Protein AF-A0A967GYR9-F1 (afdb_monomer)

Sequence (75 aa):
FGQPTLINNVETLANIPLIINEGAEAYKALGTEQSTGTRLFCLSGSVPRPGVYEVAMGTTLRSLFDVAGGIEADQ

Nearest PDB structur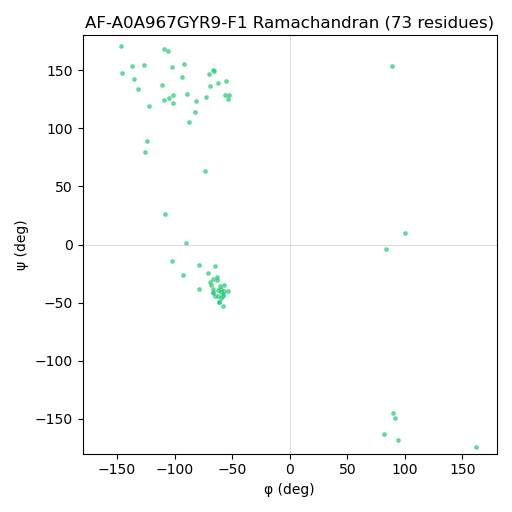es (foldseek):
  7o71-assembly1_B  TM=9.612E-01  e=1.460E-04  Yarrowia lipolytica
  8j9h-assembly1_V1  TM=9.724E-01  e=2.029E-04  Euglena gracilis
  8qby-assembly1_F  TM=9.736E-01  e=2.315E-04  Paracoccus denitrificans PD1222
  7zdh-assembly1_1  TM=9.607E-01  e=3.436E-04  Ovis aries
  5gup-assembly1_B  TM=9.445E-01  e=9.850E-04  Sus scrofa

Secondary structure (DSSP, 8-state):
--S------HHHHHHHHHHHHH-HHHHHTSB-SSSBSEEEEEE-SS-SS-EEEEEETT--HHHHHHHHT--PPP-

Mean predicted aligned error: 3.76 Å

Foldseek 3Di:
DPDDDDDDDPVVVVCVVVCVVVHPVVQQVFADVVQTHWDWDQDDDQFQATDIDIHTHPPDPQNVRVVRVHGHDDD

Solve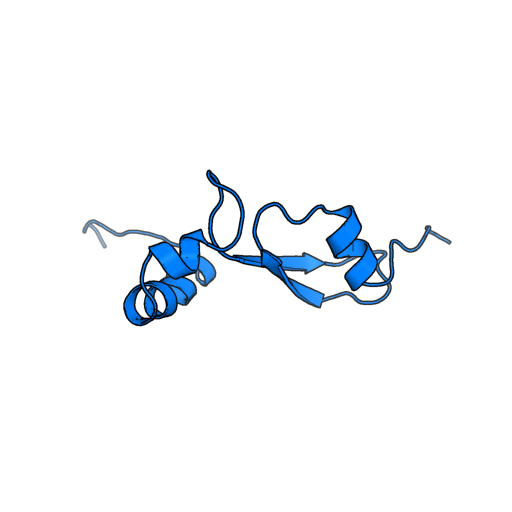nt-accessible surface area (backbone atoms only — not comparable to full-atom values): 4654 Å² total; per-residue (Å²): 139,90,64,96,80,84,88,77,58,68,68,64,59,63,48,47,64,54,33,70,75,64,31,63,67,60,40,48,72,29,39,34,97,90,45,55,19,68,45,79,44,77,46,70,76,62,36,80,51,59,44,77,44,78,41,46,33,83,64,50,70,66,61,55,31,54,76,27,69,33,73,54,75,89,129

Radius of gyration: 16.24 Å; Cα contacts (8 Å, |Δi|>4): 85; chains: 1; bounding box: 34×36×46 Å

Structure (mmCIF, N/CA/C/O backbone):
data_AF-A0A967GYR9-F1
#
_entry.id   AF-A0A967GYR9-F1
#
loop_
_atom_site.group_PDB
_atom_site.id
_atom_site.type_symbol
_atom_site.label_atom_id
_atom_site.label_alt_id
_atom_site.label_comp_id
_atom_site.label_asym_id
_atom_site.label_entity_id
_atom_site.label_seq_id
_atom_site.pdbx_PDB_ins_code
_atom_site.Cartn_x
_atom_site.Cartn_y
_atom_site.Cartn_z
_atom_site.occupancy
_atom_site.B_iso_or_equiv
_atom_site.auth_seq_id
_atom_site.auth_comp_id
_atom_site.auth_asym_id
_atom_site.auth_atom_id
_atom_site.pdbx_PDB_model_num
ATOM 1 N N . PHE A 1 1 ? -10.136 26.159 19.187 1.00 77.81 1 PHE A N 1
ATOM 2 C CA . PHE A 1 1 ? -8.889 25.568 18.655 1.00 77.81 1 PHE A CA 1
ATOM 3 C C . PHE A 1 1 ? -7.894 25.084 19.730 1.00 77.81 1 PHE A C 1
ATOM 5 O O . PHE A 1 1 ? -6.790 24.724 19.367 1.00 77.81 1 PHE A O 1
ATOM 12 N N . GLY A 1 2 ? -8.250 25.009 21.026 1.00 93.88 2 GLY A N 1
ATOM 13 C CA . GLY A 1 2 ? -7.360 24.524 22.105 1.00 93.88 2 GLY A CA 1
ATOM 14 C C . GLY A 1 2 ? -7.737 23.147 22.666 1.00 93.88 2 GLY A C 1
ATOM 15 O O . GLY A 1 2 ? -7.515 22.888 23.841 1.00 93.88 2 GLY A O 1
ATOM 16 N N . GLN A 1 3 ? -8.393 22.314 21.855 1.00 95.94 3 GLN A N 1
ATOM 17 C CA . GLN A 1 3 ? -8.791 20.955 22.228 1.00 95.94 3 GLN A CA 1
ATOM 18 C C . GLN A 1 3 ? -7.822 19.947 21.597 1.00 95.94 3 GLN A C 1
ATOM 20 O O . GLN A 1 3 ? -7.273 20.241 20.527 1.00 95.94 3 GLN A O 1
ATOM 25 N N . PRO A 1 4 ? -7.632 18.762 22.201 1.00 96.81 4 PRO A N 1
ATOM 26 C CA . PRO A 1 4 ? -6.837 17.700 21.596 1.00 96.81 4 PRO A CA 1
ATOM 27 C C . PRO A 1 4 ? -7.316 17.397 20.172 1.00 96.81 4 PRO A C 1
ATOM 29 O O . PRO A 1 4 ? -8.507 17.209 19.937 1.00 96.81 4 PRO A O 1
ATOM 32 N N . THR A 1 5 ? -6.387 17.380 19.217 1.00 96.50 5 THR A N 1
ATOM 33 C CA . THR A 1 5 ? -6.658 17.092 17.802 1.00 96.50 5 THR A CA 1
ATOM 34 C C . THR A 1 5 ? -5.598 16.130 17.281 1.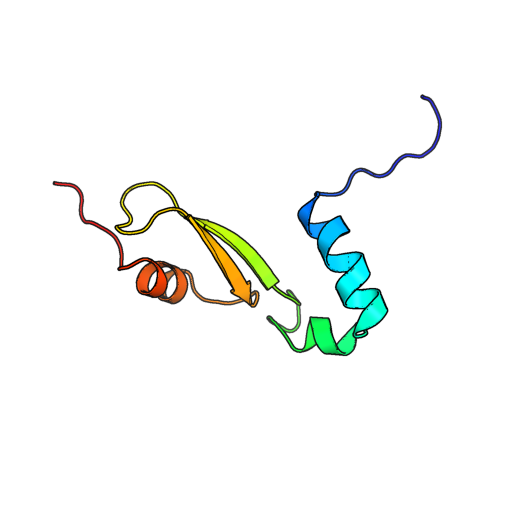00 96.50 5 THR A C 1
ATOM 36 O O . THR A 1 5 ? -4.430 16.245 17.646 1.00 96.50 5 THR A O 1
ATOM 39 N N . LEU A 1 6 ? -6.003 15.191 16.426 1.00 96.56 6 LEU A N 1
ATOM 40 C CA . LEU A 1 6 ? -5.102 14.271 15.735 1.00 96.56 6 LEU A CA 1
ATOM 41 C C . LEU A 1 6 ? -5.071 14.609 14.247 1.00 96.56 6 LEU A C 1
ATOM 43 O O . LEU A 1 6 ? -6.112 14.856 13.641 1.00 96.56 6 LEU A O 1
ATOM 47 N N . ILE A 1 7 ? -3.875 14.587 13.667 1.00 96.88 7 ILE A N 1
ATOM 48 C CA . ILE A 1 7 ? -3.668 14.753 12.230 1.00 96.88 7 ILE A CA 1
ATOM 49 C C . ILE A 1 7 ? -3.242 13.397 11.686 1.00 96.88 7 ILE A C 1
ATOM 51 O O . ILE A 1 7 ? -2.268 12.817 12.156 1.00 96.88 7 ILE A O 1
ATOM 55 N N . ASN A 1 8 ? -3.976 12.905 10.695 1.00 98.06 8 ASN A N 1
ATOM 56 C CA . ASN A 1 8 ? -3.664 11.668 9.994 1.00 98.06 8 ASN A CA 1
ATOM 57 C C . ASN A 1 8 ? -3.611 11.940 8.493 1.00 98.06 8 ASN A C 1
ATOM 59 O O . ASN A 1 8 ? -4.248 12.872 7.998 1.00 98.06 8 ASN A O 1
ATOM 63 N N . ASN A 1 9 ? -2.854 11.119 7.768 1.00 97.56 9 ASN A N 1
ATOM 64 C CA . ASN A 1 9 ? -2.882 11.143 6.313 1.00 97.56 9 ASN A CA 1
ATOM 65 C C . ASN A 1 9 ? -4.257 10.668 5.803 1.00 97.56 9 ASN A C 1
ATOM 67 O O . ASN A 1 9 ? -4.914 9.840 6.436 1.00 97.56 9 ASN A O 1
ATOM 71 N N . VAL A 1 10 ? -4.674 11.180 4.644 1.00 98.19 10 VAL A N 1
ATOM 72 C CA . VAL A 1 10 ? -5.930 10.791 3.987 1.00 98.19 10 VAL A CA 1
ATOM 73 C C . VAL A 1 10 ? -5.976 9.288 3.700 1.00 98.19 10 VAL A C 1
ATOM 75 O O . VAL A 1 10 ? -6.978 8.656 4.007 1.00 98.19 10 VAL A O 1
ATOM 78 N N . GLU A 1 11 ? -4.893 8.704 3.184 1.00 97.94 11 GLU A N 1
ATOM 79 C CA . GLU A 1 11 ? -4.768 7.267 2.902 1.00 97.94 11 GLU A CA 1
ATOM 80 C C . GLU A 1 11 ? -4.953 6.427 4.172 1.00 97.94 11 GLU A C 1
ATOM 82 O O . GLU A 1 11 ? -5.678 5.436 4.168 1.00 97.94 11 GLU A O 1
ATOM 87 N N . THR A 1 12 ? -4.386 6.871 5.300 1.00 97.06 12 THR A N 1
ATOM 88 C CA . THR A 1 12 ? -4.580 6.201 6.594 1.00 97.06 12 THR A CA 1
ATOM 89 C C . THR A 1 12 ? -6.054 6.159 6.979 1.00 97.06 12 THR A C 1
ATOM 91 O O . THR A 1 12 ? -6.551 5.112 7.379 1.00 97.06 12 THR A O 1
ATOM 94 N N . LEU A 1 13 ? -6.768 7.280 6.845 1.00 98.12 13 LEU A N 1
ATOM 95 C CA . LEU A 1 13 ? -8.197 7.335 7.151 1.00 98.12 13 LEU A CA 1
ATOM 96 C C . LEU A 1 13 ? -9.032 6.529 6.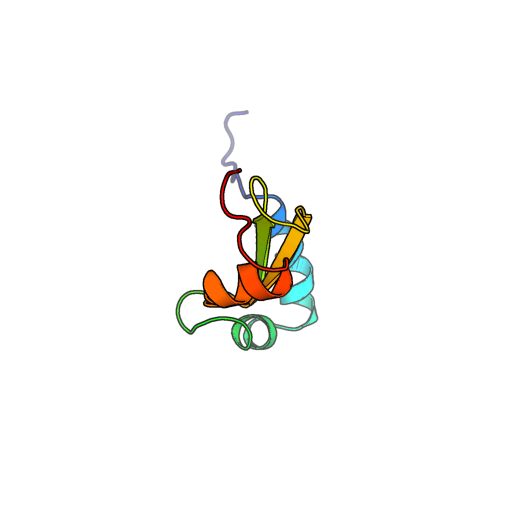146 1.00 98.12 13 LEU A C 1
ATOM 98 O O . LEU A 1 13 ? -10.019 5.914 6.543 1.00 98.12 13 LEU A O 1
ATOM 102 N N . ALA A 1 14 ? -8.632 6.497 4.873 1.00 97.38 14 ALA A N 1
ATOM 103 C CA . ALA A 1 14 ? -9.312 5.748 3.819 1.00 97.38 14 ALA A CA 1
ATOM 104 C C . ALA A 1 14 ? -9.236 4.224 4.019 1.00 97.38 14 ALA A C 1
ATOM 106 O O . ALA A 1 14 ? -10.181 3.523 3.664 1.00 97.38 14 ALA A O 1
ATOM 107 N N . ASN A 1 15 ? -8.175 3.718 4.657 1.00 97.56 15 ASN A N 1
ATOM 108 C CA . ASN A 1 15 ? -8.045 2.291 4.967 1.00 97.56 15 ASN A CA 1
ATOM 109 C C . ASN A 1 15 ? -8.867 1.861 6.198 1.00 97.56 15 ASN A C 1
ATOM 111 O O . ASN A 1 15 ? -9.151 0.675 6.358 1.00 97.56 15 ASN A O 1
ATOM 115 N N . ILE A 1 16 ? -9.305 2.792 7.060 1.00 97.88 16 ILE A N 1
ATOM 116 C CA . ILE A 1 16 ? -10.064 2.459 8.282 1.00 97.88 16 ILE A CA 1
ATOM 117 C C . ILE A 1 16 ? -11.395 1.749 7.974 1.00 97.88 16 ILE A C 1
ATOM 119 O O . ILE A 1 16 ? -11.637 0.705 8.580 1.00 97.88 16 ILE A O 1
ATOM 123 N N . PRO A 1 17 ? -12.260 2.233 7.056 1.00 98.00 17 PRO A N 1
ATOM 124 C CA . PRO A 1 17 ? -13.495 1.529 6.713 1.00 98.00 17 PRO A CA 1
ATOM 125 C C . PRO A 1 17 ? -13.260 0.102 6.212 1.00 98.00 17 PRO A C 1
ATOM 127 O O . PRO A 1 17 ? -13.994 -0.802 6.602 1.00 98.00 17 PRO A O 1
ATOM 130 N N . LEU A 1 18 ? -12.220 -0.112 5.398 1.00 96.69 18 LEU A N 1
ATOM 131 C CA . LEU A 1 18 ? -11.842 -1.439 4.912 1.00 96.69 18 LEU A CA 1
ATOM 132 C C . LEU A 1 18 ? -11.480 -2.363 6.082 1.00 96.69 18 LEU A C 1
ATOM 134 O O . LEU A 1 18 ? -12.037 -3.448 6.208 1.00 96.69 18 LEU A O 1
ATOM 138 N N . ILE A 1 19 ? -10.625 -1.891 6.994 1.00 98.06 19 ILE A N 1
ATOM 139 C CA . ILE A 1 19 ? -10.206 -2.646 8.184 1.00 98.06 19 ILE A CA 1
ATOM 140 C C . ILE A 1 19 ? -11.393 -2.962 9.103 1.00 98.06 19 ILE A C 1
ATOM 142 O O . ILE A 1 19 ? -11.454 -4.053 9.668 1.00 98.06 19 ILE A O 1
ATOM 146 N N . ILE A 1 20 ? -12.338 -2.032 9.268 1.00 98.31 20 ILE A N 1
ATOM 147 C CA . ILE A 1 20 ? -13.543 -2.256 10.082 1.00 98.31 20 ILE A CA 1
ATOM 148 C C . ILE A 1 20 ? -14.438 -3.326 9.446 1.00 98.31 20 ILE A C 1
ATOM 150 O O . ILE A 1 20 ? -14.966 -4.175 10.163 1.00 98.31 20 ILE A O 1
ATOM 154 N N . ASN A 1 21 ? -14.604 -3.291 8.123 1.00 98.44 21 ASN A N 1
ATOM 155 C CA . ASN A 1 21 ? -15.521 -4.181 7.413 1.00 98.44 21 ASN A CA 1
ATOM 156 C C . ASN A 1 21 ? -14.949 -5.590 7.202 1.00 98.44 21 ASN A C 1
ATOM 158 O O . ASN A 1 21 ? -15.690 -6.565 7.297 1.00 98.44 21 ASN A O 1
ATOM 162 N N . GLU A 1 22 ? -13.651 -5.705 6.922 1.00 97.62 22 GLU A N 1
ATOM 163 C CA . GLU A 1 22 ? -12.993 -6.976 6.577 1.00 97.62 22 GLU A CA 1
ATOM 164 C C . GLU A 1 22 ? -12.185 -7.571 7.739 1.00 97.62 22 GLU A C 1
ATOM 166 O O . GLU A 1 22 ? -11.830 -8.749 7.730 1.00 97.62 22 GLU A O 1
ATOM 171 N N . GLY A 1 23 ? -11.935 -6.774 8.778 1.00 97.88 23 GLY A N 1
ATOM 172 C CA . GLY A 1 23 ? -11.167 -7.161 9.951 1.00 97.88 23 GLY A CA 1
ATOM 173 C C . GLY A 1 23 ? -9.667 -6.897 9.808 1.00 97.88 23 GLY A C 1
ATOM 174 O O . GLY A 1 23 ? -9.082 -6.908 8.724 1.00 97.88 23 GLY A O 1
ATOM 175 N N . ALA A 1 24 ? -9.011 -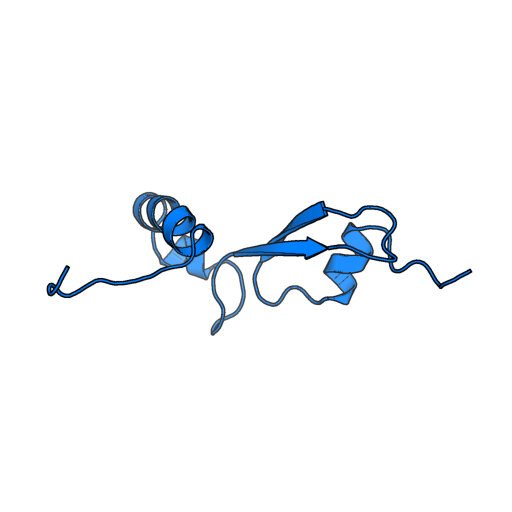6.696 10.953 1.00 97.12 24 ALA A N 1
ATOM 176 C CA . ALA A 1 24 ? -7.582 -6.394 11.004 1.00 97.12 24 ALA A CA 1
ATOM 177 C C . ALA A 1 24 ? -6.712 -7.508 10.403 1.00 97.12 24 ALA A C 1
ATOM 179 O O . ALA A 1 24 ? -5.706 -7.215 9.769 1.00 97.12 24 ALA A O 1
ATOM 180 N N . GLU A 1 25 ? -7.095 -8.775 10.572 1.00 97.75 25 GLU A N 1
ATOM 181 C CA . GLU A 1 25 ? -6.315 -9.906 10.058 1.00 97.75 25 GLU A CA 1
ATOM 182 C C . GLU A 1 25 ? -6.333 -9.982 8.525 1.00 97.75 25 GLU A C 1
ATOM 184 O O . GLU A 1 25 ? -5.315 -10.325 7.930 1.00 97.75 25 GLU A O 1
ATOM 189 N N . ALA A 1 26 ? -7.428 -9.571 7.872 1.00 96.88 26 ALA A N 1
ATOM 190 C CA . ALA A 1 26 ? -7.480 -9.469 6.413 1.00 96.88 26 ALA A CA 1
ATOM 191 C C . ALA A 1 26 ? -6.505 -8.398 5.894 1.00 96.88 26 ALA A C 1
ATOM 193 O O . ALA A 1 26 ? -5.729 -8.652 4.976 1.00 96.88 26 ALA A O 1
ATOM 194 N N . TYR A 1 27 ? -6.468 -7.231 6.544 1.00 97.00 27 TYR A N 1
ATOM 195 C CA . TYR A 1 27 ? -5.526 -6.166 6.191 1.00 97.00 27 TYR A CA 1
ATOM 196 C C . TYR A 1 27 ? -4.064 -6.563 6.472 1.00 97.00 27 TYR A C 1
ATOM 198 O O . TYR A 1 27 ? -3.176 -6.265 5.675 1.00 97.00 27 TYR A O 1
ATOM 206 N N . LYS A 1 28 ? -3.803 -7.287 7.571 1.00 97.12 28 LYS A N 1
ATOM 207 C CA . LYS A 1 28 ? -2.469 -7.809 7.920 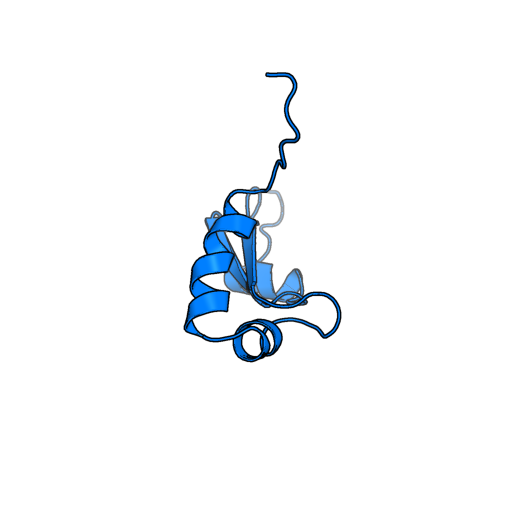1.00 97.12 28 LYS A CA 1
ATOM 208 C C . LYS A 1 28 ? -1.983 -8.950 7.033 1.00 97.12 28 LYS A C 1
ATOM 210 O O . LYS A 1 28 ? -0.776 -9.149 6.940 1.00 97.12 28 LYS A O 1
ATOM 215 N N . ALA A 1 29 ? -2.890 -9.692 6.399 1.00 97.06 29 ALA A N 1
ATOM 216 C CA . ALA A 1 29 ? -2.522 -10.730 5.440 1.00 97.06 29 ALA A CA 1
ATOM 217 C C . ALA A 1 29 ? -1.827 -10.148 4.196 1.00 97.06 29 ALA A C 1
ATOM 219 O O . ALA A 1 29 ? -1.138 -10.871 3.477 1.00 97.06 29 ALA A O 1
ATOM 220 N N . LEU A 1 30 ? -1.989 -8.844 3.953 1.00 97.00 30 LEU A N 1
ATOM 221 C CA . LEU A 1 30 ? -1.248 -8.095 2.950 1.00 97.00 30 LEU A CA 1
ATOM 222 C C . LEU A 1 30 ? -0.014 -7.446 3.580 1.00 97.00 30 LEU A C 1
ATOM 224 O O . LEU A 1 30 ? -0.046 -6.947 4.704 1.00 97.00 30 LEU A O 1
ATOM 228 N N . GLY A 1 31 ? 1.063 -7.385 2.807 1.00 96.31 31 GLY A N 1
ATOM 229 C CA . GLY A 1 31 ? 2.284 -6.700 3.200 1.00 96.31 31 GLY A CA 1
ATOM 230 C C . GLY A 1 31 ? 3.297 -7.602 3.911 1.00 96.31 31 GLY A C 1
ATOM 231 O O . GLY A 1 31 ? 3.390 -8.797 3.635 1.00 96.31 31 GLY A O 1
ATOM 232 N N . THR A 1 32 ? 4.079 -7.024 4.821 1.00 96.88 32 THR A N 1
ATOM 233 C CA . THR A 1 32 ? 5.026 -7.745 5.688 1.00 96.88 32 THR A CA 1
ATOM 234 C C . THR A 1 32 ? 4.541 -7.750 7.134 1.00 96.88 32 THR A C 1
ATOM 236 O O . THR A 1 32 ? 3.658 -6.981 7.502 1.00 96.88 32 THR A O 1
ATOM 239 N N . GLU A 1 33 ? 5.166 -8.565 7.990 1.00 95.19 33 GLU A N 1
ATOM 240 C CA . GLU A 1 33 ? 4.817 -8.656 9.417 1.00 95.19 33 GLU A CA 1
ATOM 241 C C . GLU A 1 33 ? 4.823 -7.288 10.127 1.00 95.19 33 GLU A C 1
ATOM 243 O O . GLU A 1 33 ? 3.944 -6.995 10.934 1.00 95.19 33 GLU A O 1
ATOM 248 N N . GLN A 1 34 ? 5.795 -6.429 9.803 1.00 95.81 34 GLN A N 1
ATOM 249 C CA . GLN A 1 34 ? 5.945 -5.108 10.424 1.00 95.81 34 GLN A CA 1
ATOM 250 C C . GLN A 1 34 ? 5.243 -3.987 9.64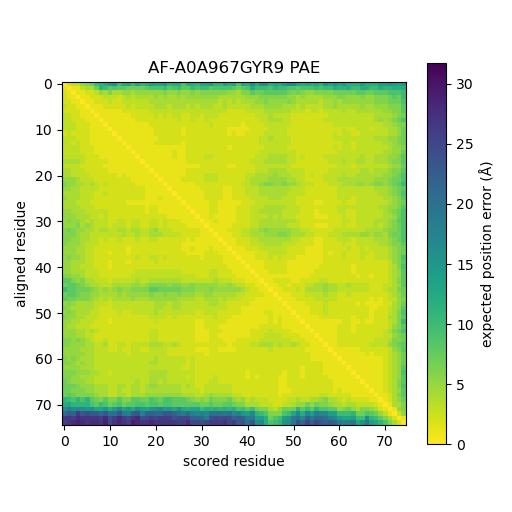8 1.00 95.81 34 GLN A C 1
ATOM 252 O O . GLN A 1 34 ? 4.900 -2.959 10.228 1.00 95.81 34 GLN A O 1
ATOM 257 N N . SER A 1 35 ? 5.062 -4.142 8.335 1.00 96.38 35 SER A N 1
ATOM 258 C CA . SER A 1 35 ? 4.435 -3.148 7.458 1.00 96.38 35 SER A CA 1
ATOM 259 C C . SER A 1 35 ? 3.271 -3.802 6.734 1.00 96.38 35 SER A C 1
ATOM 261 O O . SER A 1 35 ? 3.435 -4.373 5.660 1.00 96.38 35 SER A O 1
ATOM 263 N N . THR A 1 36 ? 2.104 -3.741 7.362 1.00 97.31 36 THR A N 1
ATOM 264 C CA . THR A 1 36 ? 0.901 -4.452 6.931 1.00 97.31 36 THR A CA 1
ATOM 265 C C . THR A 1 36 ? 0.033 -3.606 6.005 1.00 97.31 36 THR A C 1
ATOM 267 O O . THR A 1 36 ? 0.071 -2.372 6.040 1.00 97.31 36 THR A O 1
ATOM 270 N N . GLY A 1 37 ? -0.765 -4.280 5.183 1.00 97.19 37 GLY A N 1
ATOM 271 C CA . GLY A 1 37 ? -1.661 -3.663 4.220 1.00 97.19 37 GLY A CA 1
ATOM 272 C C . GLY A 1 37 ? -0.999 -3.248 2.912 1.00 97.19 37 GLY A C 1
ATOM 273 O O . GLY A 1 37 ? 0.096 -3.688 2.538 1.00 97.19 37 GLY A O 1
ATOM 274 N N . THR A 1 38 ? -1.707 -2.380 2.203 1.00 97.12 38 THR A N 1
ATOM 275 C CA . THR A 1 38 ? -1.288 -1.800 0.931 1.00 97.12 38 THR A CA 1
ATOM 276 C C . THR A 1 38 ? -0.862 -0.350 1.102 1.00 97.12 38 THR A C 1
ATOM 278 O O . THR A 1 38 ? -1.083 0.281 2.140 1.00 97.12 38 THR A O 1
ATOM 281 N N . ARG A 1 39 ? -0.201 0.176 0.072 1.00 96.31 39 ARG A N 1
ATOM 282 C CA . ARG A 1 39 ? 0.098 1.597 -0.051 1.00 96.31 39 ARG A CA 1
ATOM 283 C C . ARG A 1 39 ? 0.068 2.042 -1.497 1.00 96.31 39 ARG A C 1
ATOM 285 O O . ARG A 1 39 ? 0.477 1.307 -2.397 1.00 96.31 39 ARG A O 1
ATOM 292 N N . LEU A 1 40 ? -0.339 3.285 -1.678 1.00 97.56 40 LEU A N 1
ATOM 293 C CA . LEU A 1 40 ? -0.311 4.025 -2.921 1.00 97.56 40 LEU A CA 1
ATOM 294 C C . LEU A 1 40 ? 1.085 4.618 -3.138 1.00 97.56 40 LEU A C 1
ATOM 296 O O . LEU A 1 40 ? 1.542 5.496 -2.402 1.00 97.56 40 LEU A O 1
ATOM 300 N N . PHE A 1 41 ? 1.772 4.147 -4.175 1.00 97.00 41 PHE A N 1
ATOM 301 C CA . PHE A 1 41 ? 3.025 4.722 -4.647 1.00 97.00 41 PHE A CA 1
ATOM 302 C C . PHE A 1 41 ? 2.784 5.587 -5.877 1.00 97.00 41 PHE A C 1
ATOM 304 O O . PHE A 1 41 ? 2.307 5.112 -6.906 1.00 97.00 41 PHE A O 1
ATOM 311 N N . CYS A 1 42 ? 3.167 6.858 -5.782 1.00 97.19 42 CYS A N 1
ATOM 312 C CA . CYS A 1 42 ? 3.170 7.780 -6.910 1.00 97.19 42 CYS A CA 1
ATOM 313 C C . CYS A 1 42 ? 4.504 7.660 -7.655 1.00 97.19 42 CYS A C 1
ATOM 315 O O . CYS A 1 42 ? 5.524 8.155 -7.174 1.00 97.19 42 CYS A O 1
ATOM 317 N N . LEU A 1 43 ? 4.499 7.012 -8.818 1.00 96.25 43 LEU A N 1
ATOM 318 C CA . LEU A 1 43 ? 5.644 6.974 -9.722 1.00 96.25 43 LEU A CA 1
ATOM 319 C C . LEU A 1 43 ? 5.593 8.154 -10.691 1.00 96.25 43 LEU A C 1
ATOM 321 O O . LEU A 1 43 ? 4.585 8.393 -11.360 1.00 96.25 43 LEU A O 1
ATOM 325 N N . SER A 1 44 ? 6.705 8.868 -10.786 1.00 94.00 44 SER A N 1
ATOM 326 C CA . SER A 1 44 ? 6.915 9.999 -11.686 1.00 94.00 44 SER A CA 1
ATOM 327 C C . SER A 1 44 ? 8.377 10.038 -12.147 1.00 94.00 44 SER A C 1
ATOM 329 O O . SER A 1 44 ? 9.208 9.286 -11.638 1.00 94.00 44 SER A O 1
ATOM 331 N N . GLY A 1 45 ? 8.696 10.902 -13.117 1.00 91.81 45 GLY A N 1
ATOM 332 C CA . GLY A 1 45 ? 10.039 11.003 -13.702 1.00 91.81 45 GLY A CA 1
ATOM 333 C C . GLY A 1 45 ? 10.233 10.068 -14.898 1.00 91.81 45 GLY A C 1
ATOM 334 O O . GLY A 1 45 ? 9.286 9.857 -15.654 1.00 91.81 45 GLY A O 1
ATOM 335 N N . SER A 1 46 ? 11.446 9.528 -15.060 1.00 92.00 46 SER A N 1
ATOM 336 C CA . SER A 1 46 ? 11.873 8.666 -16.179 1.00 92.00 46 SER A CA 1
ATOM 337 C C . SER A 1 46 ? 11.287 7.249 -16.083 1.00 92.00 46 SER A C 1
ATOM 339 O O . SER A 1 46 ? 11.990 6.256 -15.886 1.00 92.00 46 SER A O 1
ATOM 341 N N . VAL A 1 47 ? 9.962 7.158 -16.162 1.00 94.19 47 VAL A N 1
ATOM 342 C CA . VAL A 1 47 ? 9.192 5.914 -16.142 1.00 94.19 47 VAL A CA 1
ATOM 343 C C . VAL A 1 47 ? 8.181 5.946 -17.293 1.00 94.19 47 VAL A C 1
ATOM 345 O O . VAL A 1 47 ? 7.476 6.947 -17.437 1.00 94.19 47 VAL A O 1
ATOM 348 N N . PRO A 1 48 ? 8.036 4.872 -18.090 1.00 94.94 48 PRO A N 1
ATOM 349 C CA . PRO A 1 48 ? 7.167 4.906 -19.271 1.00 94.94 48 PRO A CA 1
ATOM 350 C C . PRO A 1 48 ? 5.686 5.133 -18.946 1.00 94.94 48 PRO A C 1
ATOM 352 O O . PRO A 1 48 ? 4.933 5.688 -19.745 1.00 94.94 48 PRO A O 1
ATOM 355 N N . ARG A 1 49 ? 5.237 4.662 -17.775 1.00 95.94 49 ARG A N 1
ATOM 356 C CA . ARG A 1 49 ? 3.851 4.797 -17.308 1.00 95.94 49 ARG A CA 1
ATOM 357 C C . ARG A 1 49 ? 3.820 5.450 -15.922 1.00 95.94 49 ARG A C 1
ATOM 359 O O . ARG A 1 49 ? 3.690 4.740 -14.921 1.00 95.94 49 ARG A O 1
ATOM 366 N N . PRO A 1 50 ? 3.949 6.785 -15.827 1.00 96.50 50 PRO A N 1
ATOM 367 C CA . PRO A 1 50 ? 3.808 7.485 -14.556 1.00 96.50 50 PRO A CA 1
ATOM 368 C C . PRO A 1 50 ? 2.369 7.366 -14.044 1.00 96.50 50 PRO A C 1
ATOM 370 O O . PRO A 1 50 ? 1.420 7.281 -14.825 1.00 96.50 50 PRO A O 1
ATOM 373 N N . GLY A 1 51 ? 2.193 7.358 -12.727 1.00 97.19 51 GLY A N 1
ATOM 374 C CA . GLY A 1 51 ? 0.875 7.181 -12.124 1.00 97.19 51 GLY A CA 1
ATOM 375 C C . GLY A 1 51 ? 0.922 6.756 -10.665 1.00 97.19 51 GLY A C 1
ATOM 376 O O . GLY A 1 51 ? 1.984 6.694 -10.047 1.00 97.19 51 GLY A O 1
ATOM 377 N N . VAL A 1 52 ?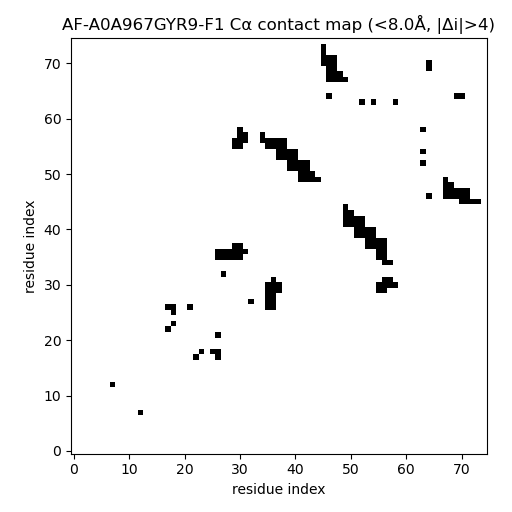 -0.258 6.469 -10.118 1.00 97.75 52 VAL A N 1
ATOM 378 C CA . VAL A 1 52 ? -0.415 5.936 -8.763 1.00 97.75 52 VAL A CA 1
ATOM 379 C C . VAL A 1 52 ? -0.657 4.437 -8.848 1.00 97.75 52 VAL A C 1
ATOM 381 O O . VAL A 1 52 ? -1.548 3.989 -9.566 1.00 97.75 52 VAL A O 1
ATOM 384 N N . TYR A 1 53 ? 0.131 3.681 -8.097 1.00 97.44 53 TYR A N 1
ATOM 385 C CA . TYR A 1 53 ? 0.081 2.229 -8.050 1.00 97.44 53 TYR A CA 1
ATOM 386 C C . TYR A 1 53 ? -0.166 1.786 -6.614 1.00 97.44 53 TYR A C 1
ATOM 388 O O . TYR A 1 53 ? 0.638 2.077 -5.728 1.00 97.44 53 TYR A O 1
ATOM 396 N N . GLU A 1 54 ? -1.269 1.081 -6.382 1.00 97.50 54 GLU A N 1
ATOM 397 C CA . GLU A 1 54 ? -1.501 0.406 -5.111 1.00 97.50 54 GLU A CA 1
ATOM 398 C C . GLU A 1 54 ? -0.753 -0.927 -5.096 1.00 97.50 54 GLU A C 1
ATOM 400 O O . GLU A 1 54 ? -0.941 -1.767 -5.978 1.00 97.50 54 GLU A O 1
ATOM 405 N N . VAL A 1 55 ? 0.108 -1.123 -4.101 1.00 97.25 55 VAL A N 1
ATOM 406 C CA . VAL A 1 55 ? 0.862 -2.368 -3.930 1.00 97.25 55 VAL A CA 1
ATOM 407 C C . VAL A 1 55 ? 0.887 -2.786 -2.468 1.00 97.25 55 VAL A C 1
ATOM 409 O O . VAL A 1 55 ? 0.805 -1.953 -1.564 1.00 97.25 55 VAL A O 1
ATOM 412 N N . ALA A 1 56 ? 1.041 -4.087 -2.221 1.00 97.31 56 ALA A N 1
ATOM 413 C CA . ALA A 1 56 ? 1.287 -4.591 -0.877 1.00 97.31 56 ALA A CA 1
ATOM 414 C C . ALA A 1 56 ? 2.610 -4.029 -0.333 1.00 97.31 56 ALA A C 1
ATOM 416 O O . ALA A 1 56 ? 3.617 -3.958 -1.051 1.00 97.31 56 ALA A O 1
ATOM 417 N N . MET A 1 57 ? 2.628 -3.650 0.943 1.00 97.00 57 MET A N 1
ATOM 418 C CA . MET A 1 57 ? 3.859 -3.242 1.617 1.00 97.00 57 MET A CA 1
ATOM 419 C C . MET A 1 57 ? 4.943 -4.329 1.526 1.00 97.00 57 MET A C 1
ATOM 421 O O . MET A 1 57 ? 4.674 -5.520 1.594 1.00 97.00 57 MET A O 1
ATOM 425 N N . GLY A 1 58 ? 6.198 -3.931 1.326 1.00 95.31 58 GLY A N 1
ATOM 426 C CA . GLY A 1 58 ? 7.288 -4.880 1.059 1.00 95.31 58 GLY A CA 1
ATOM 427 C C . GLY A 1 58 ? 7.424 -5.316 -0.404 1.00 95.31 58 GLY A C 1
ATOM 428 O O . GLY A 1 58 ? 8.400 -5.990 -0.733 1.00 95.31 58 GLY A O 1
ATOM 429 N N . THR A 1 59 ? 6.533 -4.880 -1.303 1.00 96.81 59 THR A N 1
ATOM 430 C CA . THR A 1 59 ? 6.790 -4.957 -2.751 1.00 96.81 59 THR A CA 1
ATOM 431 C C . THR A 1 59 ? 8.098 -4.235 -3.071 1.00 96.81 59 THR A C 1
ATOM 433 O O . THR A 1 59 ? 8.311 -3.093 -2.659 1.00 96.81 59 THR A O 1
ATOM 436 N N . THR A 1 60 ? 9.000 -4.903 -3.794 1.00 96.75 60 THR A N 1
ATOM 437 C CA . THR A 1 60 ? 10.296 -4.304 -4.133 1.00 96.75 60 THR A CA 1
ATOM 438 C C . THR A 1 60 ? 10.122 -3.167 -5.139 1.00 96.75 60 THR A C 1
ATOM 440 O O . THR A 1 60 ? 9.279 -3.242 -6.033 1.00 96.75 60 THR A O 1
ATOM 443 N N . LEU A 1 61 ? 10.973 -2.139 -5.052 1.00 95.06 61 LEU A N 1
ATOM 444 C CA . LEU A 1 61 ? 10.970 -1.042 -6.027 1.00 95.06 61 LEU A CA 1
ATOM 445 C C . LEU A 1 61 ? 11.182 -1.539 -7.462 1.00 95.06 61 LEU A C 1
ATOM 447 O O . LEU A 1 61 ? 10.581 -1.002 -8.383 1.00 95.06 61 LEU A O 1
ATOM 451 N N . ARG A 1 62 ? 11.987 -2.593 -7.652 1.00 95.25 62 ARG A N 1
ATOM 452 C CA . ARG A 1 62 ? 12.179 -3.225 -8.964 1.00 95.25 62 ARG A CA 1
ATOM 453 C C . ARG A 1 62 ? 10.852 -3.712 -9.539 1.00 95.25 62 ARG A C 1
ATOM 455 O O . ARG A 1 62 ? 10.499 -3.302 -10.633 1.00 95.25 62 ARG A O 1
ATOM 462 N N . SER A 1 63 ? 10.097 -4.503 -8.775 1.00 96.12 63 SER A N 1
ATOM 463 C CA . SER A 1 63 ? 8.788 -5.001 -9.212 1.00 96.12 63 SER A CA 1
ATOM 464 C C . SER A 1 63 ? 7.811 -3.861 -9.506 1.00 96.12 63 SER A C 1
ATOM 466 O O . SER A 1 63 ? 7.066 -3.930 -10.478 1.00 96.12 63 SER A O 1
ATOM 468 N N . LEU A 1 64 ? 7.840 -2.795 -8.701 1.00 95.50 64 LEU A N 1
ATOM 469 C CA . LEU A 1 64 ? 7.024 -1.605 -8.932 1.00 95.50 64 LEU A CA 1
ATOM 470 C C . LEU A 1 64 ? 7.384 -0.912 -10.263 1.00 95.50 64 LEU A C 1
ATOM 472 O O . LEU A 1 64 ? 6.487 -0.573 -11.034 1.00 95.50 64 LEU A O 1
ATOM 476 N N . PHE A 1 65 ? 8.675 -0.759 -10.577 1.00 95.44 65 PHE A N 1
ATOM 477 C CA . PHE A 1 65 ? 9.109 -0.225 -11.871 1.00 95.44 65 PHE A CA 1
ATOM 478 C C . PHE A 1 65 ? 8.769 -1.159 -13.031 1.00 95.44 65 PHE A C 1
ATOM 480 O O . PHE A 1 65 ? 8.299 -0.678 -14.057 1.00 95.44 65 PHE A O 1
ATOM 487 N N . ASP A 1 66 ? 8.926 -2.474 -12.878 1.00 95.00 66 ASP A N 1
ATOM 488 C CA . ASP A 1 66 ? 8.567 -3.449 -13.916 1.00 95.00 66 ASP A CA 1
ATOM 489 C C . ASP A 1 66 ? 7.077 -3.316 -14.294 1.00 95.00 66 ASP A C 1
ATOM 491 O O . ASP A 1 66 ? 6.727 -3.249 -15.477 1.00 95.00 66 ASP A O 1
ATOM 495 N N . VAL A 1 67 ? 6.197 -3.153 -13.296 1.00 94.94 67 VAL A N 1
ATOM 496 C CA . VAL A 1 67 ? 4.760 -2.896 -13.505 1.00 94.94 67 VAL A CA 1
ATOM 497 C C . VAL A 1 67 ? 4.503 -1.568 -14.217 1.00 94.94 67 VAL A C 1
ATOM 499 O O . VAL A 1 67 ? 3.524 -1.477 -14.957 1.00 94.94 67 VAL A O 1
ATOM 502 N N . ALA A 1 68 ? 5.383 -0.578 -14.069 1.00 95.31 68 ALA A N 1
ATOM 503 C CA . ALA A 1 68 ? 5.310 0.717 -14.744 1.00 95.31 68 ALA A CA 1
ATOM 504 C C . ALA A 1 68 ? 6.044 0.765 -16.103 1.00 95.31 68 ALA A C 1
ATOM 506 O O . ALA A 1 68 ? 6.002 1.781 -16.795 1.00 95.31 68 ALA A O 1
ATOM 507 N N . GLY A 1 69 ? 6.640 -0.348 -16.551 1.00 93.94 69 GLY A N 1
ATOM 508 C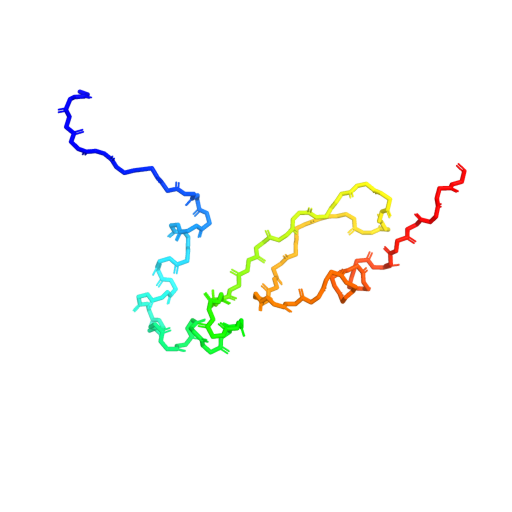 CA . GLY A 1 69 ? 7.338 -0.455 -17.841 1.00 93.94 69 GLY A CA 1
ATOM 509 C C . GLY A 1 69 ? 8.864 -0.349 -17.770 1.00 93.94 69 GLY A C 1
ATOM 510 O O . GLY A 1 69 ? 9.506 -0.284 -18.813 1.00 93.94 69 GLY A O 1
ATOM 511 N N . GLY A 1 70 ? 9.444 -0.370 -16.572 1.00 93.00 70 GLY A N 1
ATOM 512 C CA . GLY A 1 70 ? 10.876 -0.230 -16.328 1.00 93.00 70 GLY A CA 1
ATOM 513 C C . GLY A 1 70 ? 11.287 1.211 -16.029 1.00 93.00 70 GLY A C 1
ATOM 514 O O . GLY A 1 70 ? 10.450 2.076 -15.780 1.00 93.00 70 GLY A O 1
ATOM 515 N N . ILE A 1 71 ? 12.596 1.450 -16.031 1.00 90.31 71 ILE A N 1
ATOM 516 C CA . ILE A 1 71 ? 13.183 2.787 -15.902 1.00 90.31 71 ILE A CA 1
ATOM 517 C C . ILE A 1 71 ? 13.669 3.193 -17.289 1.00 90.31 71 ILE A C 1
ATOM 519 O O . ILE A 1 71 ? 14.423 2.443 -17.915 1.00 90.31 71 ILE A O 1
ATOM 523 N N . GLU A 1 72 ? 13.241 4.357 -17.769 1.00 83.25 72 GLU A N 1
ATOM 524 C CA . GLU A 1 72 ? 13.810 4.932 -18.986 1.00 83.25 72 GLU A CA 1
ATOM 525 C C . GLU A 1 72 ? 15.209 5.456 -18.664 1.00 83.25 72 GLU A C 1
ATOM 527 O O . GLU A 1 72 ? 15.401 6.197 -17.700 1.00 83.25 72 GLU A O 1
ATOM 532 N N . ALA A 1 73 ? 16.204 5.029 -19.441 1.00 71.75 73 ALA A N 1
ATOM 533 C CA . ALA A 1 73 ? 17.519 5.647 -19.381 1.00 71.75 73 ALA A CA 1
ATOM 534 C C . ALA A 1 73 ? 17.417 7.059 -19.967 1.00 71.75 73 ALA A C 1
ATOM 536 O O . ALA A 1 73 ? 16.783 7.235 -21.008 1.00 71.75 73 ALA A O 1
ATOM 537 N N . ASP A 1 74 ? 18.040 8.038 -19.308 1.00 62.69 74 ASP A N 1
ATOM 538 C CA . ASP A 1 74 ? 18.136 9.401 -19.832 1.00 62.69 74 ASP A CA 1
ATOM 539 C C . ASP A 1 74 ? 18.728 9.364 -21.255 1.00 62.69 74 ASP A C 1
ATOM 541 O O . ASP A 1 74 ? 19.790 8.771 -21.475 1.00 62.69 74 ASP A O 1
ATOM 545 N N . GLN A 1 75 ? 18.012 9.959 -22.217 1.00 49.69 75 GLN A N 1
ATOM 546 C CA . GLN A 1 75 ? 18.533 10.283 -23.551 1.00 49.69 75 GLN A CA 1
ATOM 547 C C . GLN A 1 75 ? 19.237 11.637 -23.526 1.00 49.69 75 GLN A C 1
ATOM 549 O O . GLN A 1 75 ? 18.672 12.578 -22.922 1.00 49.69 75 GLN A O 1
#

pLDDT: mean 94.57, std 7.63, range [49.69, 98.44]